Protein AF-A0A3P6SXQ3-F1 (afdb_monomer)

Mean predicted aligned error: 13.74 Å

InterPro domains:
  IPR005635 Inner centromere protein, ARK-binding domain [PF03941] (29-86)

Foldseek 3Di:
DDDDPPPDDDDDPDQQDDEADLPGPPPVSDDPPDDPADPVHGSYDDHPCRPPVNVVVVVVCCVVPVPDDPCVPVPDDDDDDPVVVDVDDDPVSVDDDCVVDDPQDPVGHDDDDDVVVVVVVVVVD

Nearest PDB structures (foldseek):
  6gr8-assembly1_B  TM=7.198E-01  e=1.868E-04  Homo sapiens
  4b8m-assembly2_C  TM=7.533E-01  e=2.189E-02  Xenopus laevis

Structure (mmCIF, N/CA/C/O backbone):
data_AF-A0A3P6SXQ3-F1
#
_entry.id   AF-A0A3P6SXQ3-F1
#
loop_
_atom_site.group_PDB
_atom_site.id
_atom_site.type_symbol
_atom_site.label_atom_id
_atom_site.label_alt_id
_atom_site.label_comp_id
_atom_site.label_asym_id
_atom_site.label_entity_id
_atom_site.label_seq_id
_atom_site.pdbx_PDB_ins_code
_atom_site.Cartn_x
_atom_site.Cartn_y
_atom_site.Cartn_z
_atom_site.occupancy
_atom_site.B_iso_or_equiv
_atom_site.auth_seq_id
_atom_site.auth_comp_id
_atom_site.auth_asym_id
_atom_site.auth_atom_id
_atom_site.pdbx_PDB_model_num
ATOM 1 N N . MET A 1 1 ? -35.799 46.192 -5.525 1.00 35.34 1 MET A N 1
ATOM 2 C CA . MET A 1 1 ? -35.665 45.484 -4.234 1.00 35.34 1 MET A CA 1
ATOM 3 C C . MET A 1 1 ? -35.298 44.047 -4.567 1.00 35.34 1 MET A C 1
ATOM 5 O O . MET A 1 1 ? -36.031 43.412 -5.313 1.00 35.34 1 MET A O 1
ATOM 9 N N . ASN A 1 2 ? -34.103 43.628 -4.157 1.00 43.56 2 ASN A N 1
ATOM 10 C CA . ASN A 1 2 ? -33.369 42.470 -4.675 1.00 43.56 2 ASN A CA 1
ATOM 11 C C . ASN A 1 2 ? -33.931 41.144 -4.142 1.00 43.56 2 ASN A C 1
ATOM 13 O O . ASN A 1 2 ? -34.091 40.998 -2.934 1.00 43.56 2 ASN A O 1
ATOM 17 N N . ALA A 1 3 ? -34.174 40.174 -5.026 1.00 46.31 3 ALA A N 1
ATOM 18 C CA . ALA A 1 3 ? -34.454 38.796 -4.638 1.00 46.31 3 ALA A CA 1
ATOM 19 C C . ALA A 1 3 ? -33.123 38.060 -4.416 1.00 46.31 3 ALA A C 1
ATOM 21 O O . ALA A 1 3 ? -32.437 37.693 -5.367 1.00 46.31 3 ALA A O 1
ATOM 22 N N . THR A 1 4 ? -32.732 37.872 -3.159 1.00 48.91 4 THR A N 1
ATOM 23 C CA . THR A 1 4 ? -31.667 36.943 -2.768 1.00 48.91 4 THR A CA 1
ATOM 24 C C . THR A 1 4 ? -32.208 35.518 -2.858 1.00 48.91 4 THR A C 1
ATOM 26 O O . THR A 1 4 ? -32.843 35.016 -1.936 1.00 48.91 4 THR A O 1
ATOM 29 N N . THR A 1 5 ? -31.981 34.853 -3.989 1.00 51.19 5 THR A N 1
ATOM 30 C CA . THR A 1 5 ? -32.138 33.399 -4.107 1.00 51.19 5 THR A CA 1
ATOM 31 C C . THR A 1 5 ? -31.040 32.719 -3.295 1.00 51.19 5 THR A C 1
ATOM 33 O O . THR A 1 5 ? -29.904 32.587 -3.751 1.00 51.19 5 THR A O 1
ATOM 36 N N . THR A 1 6 ? -31.373 32.319 -2.068 1.00 51.22 6 THR A N 1
ATOM 37 C CA . THR A 1 6 ? -30.552 31.440 -1.231 1.00 51.22 6 THR A CA 1
ATOM 38 C C . THR A 1 6 ? -30.406 30.092 -1.934 1.00 51.22 6 THR A C 1
ATOM 40 O O . THR A 1 6 ? -31.335 29.291 -1.956 1.00 51.22 6 THR A O 1
ATOM 43 N N . SER A 1 7 ? -29.244 29.853 -2.539 1.00 59.00 7 SER A N 1
ATOM 44 C CA . SER A 1 7 ? -28.866 28.548 -3.081 1.00 59.00 7 SER A CA 1
ATOM 45 C C . SER A 1 7 ? -28.482 27.633 -1.919 1.00 59.00 7 SER A C 1
ATOM 47 O O . SER A 1 7 ? -27.323 27.598 -1.508 1.00 59.00 7 SER A O 1
ATOM 49 N N . SER A 1 8 ? -29.454 26.926 -1.346 1.00 60.16 8 SER A N 1
ATOM 50 C CA . SER A 1 8 ? -29.179 25.830 -0.417 1.00 60.16 8 SER A CA 1
ATOM 51 C C . SER A 1 8 ? -28.579 24.669 -1.208 1.00 60.16 8 SER A C 1
ATOM 53 O O . SER A 1 8 ? -29.273 24.057 -2.018 1.00 60.16 8 SER A O 1
ATOM 55 N N . TYR A 1 9 ? -27.291 24.388 -1.010 1.00 63.19 9 TYR A N 1
ATOM 56 C CA . TYR A 1 9 ? -26.688 23.161 -1.523 1.00 63.19 9 TYR A CA 1
ATOM 57 C C . TYR A 1 9 ? -27.394 21.963 -0.880 1.00 63.19 9 TYR A C 1
ATOM 59 O O . TYR A 1 9 ? -27.527 21.908 0.343 1.00 63.19 9 TYR A O 1
ATOM 67 N N . GLU A 1 10 ? -27.847 21.015 -1.697 1.00 65.94 10 GLU A N 1
ATOM 68 C CA . GLU A 1 10 ? -28.241 19.698 -1.207 1.00 65.94 10 GLU A CA 1
ATOM 69 C C . 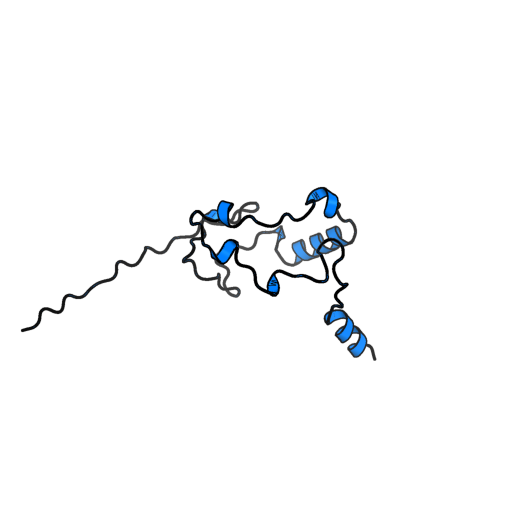GLU A 1 10 ? -26.986 19.016 -0.655 1.00 65.94 10 GLU A C 1
ATOM 71 O O . GLU A 1 10 ? -26.059 18.689 -1.396 1.00 65.94 10 GLU A O 1
ATOM 76 N N . LEU A 1 11 ? -26.925 18.865 0.668 1.00 69.69 11 LEU A N 1
ATOM 77 C CA . LEU A 1 11 ? -25.891 18.069 1.314 1.00 69.69 11 LEU A CA 1
ATOM 78 C C . LEU A 1 11 ? -26.153 16.601 0.977 1.00 69.69 11 LEU A C 1
ATOM 80 O O . LEU A 1 11 ? -27.248 16.090 1.227 1.00 69.69 11 LEU A O 1
ATOM 84 N N . THR A 1 12 ? -25.153 15.921 0.416 1.00 63.59 12 THR A N 1
ATOM 85 C CA . THR A 1 12 ? -25.192 14.466 0.257 1.00 63.59 12 THR A CA 1
ATOM 86 C C . THR A 1 12 ? -25.419 13.850 1.642 1.00 63.59 12 THR A C 1
ATOM 88 O O . THR A 1 12 ? -24.655 14.171 2.555 1.00 63.59 12 THR A O 1
ATOM 91 N N . PRO A 1 13 ? -26.451 13.009 1.843 1.00 69.81 13 PRO A N 1
ATOM 92 C CA . PRO A 1 13 ? -26.719 12.412 3.146 1.00 69.81 13 PRO A CA 1
ATOM 93 C C . PRO A 1 13 ? -25.486 11.683 3.682 1.00 69.81 13 PRO A C 1
ATOM 95 O O . PRO A 1 13 ? -24.833 10.952 2.934 1.00 69.81 13 PRO A O 1
ATOM 98 N N . GLU A 1 14 ? -25.188 11.850 4.972 1.00 65.62 14 GLU A N 1
ATOM 99 C CA . GLU A 1 14 ? -24.094 11.127 5.621 1.00 65.62 14 GLU A CA 1
ATOM 100 C C . GLU A 1 14 ? -24.322 9.617 5.500 1.00 65.62 14 GLU A C 1
ATOM 102 O O . GLU A 1 14 ? -25.325 9.062 5.970 1.00 65.62 14 GLU A O 1
ATOM 107 N N . LYS A 1 15 ? -23.382 8.937 4.843 1.00 69.06 15 LYS A N 1
ATOM 108 C CA . LYS A 1 15 ? -23.427 7.490 4.676 1.00 69.06 15 LYS A CA 1
ATOM 109 C C . LYS A 1 15 ? -23.069 6.834 6.006 1.00 69.06 15 LYS A C 1
ATOM 111 O O . LYS A 1 15 ? -21.975 7.032 6.531 1.00 69.06 15 LYS A O 1
ATOM 116 N N . LYS A 1 16 ? -23.989 6.039 6.556 1.00 72.62 16 LYS A N 1
ATOM 117 C CA . LYS A 1 16 ? -23.740 5.271 7.782 1.00 72.62 16 LYS A CA 1
ATOM 118 C C . LYS A 1 16 ? -22.923 4.028 7.438 1.00 72.62 16 LYS A C 1
ATOM 120 O O . LYS A 1 16 ? -23.459 3.173 6.731 1.00 72.62 16 LYS A O 1
ATOM 125 N N . PRO A 1 17 ? -21.674 3.914 7.923 1.00 71.06 17 PRO A N 1
ATOM 126 C CA . PRO A 1 17 ? -20.854 2.776 7.580 1.00 71.06 17 PRO A CA 1
ATOM 127 C C . PRO A 1 17 ? -21.412 1.489 8.196 1.00 71.06 17 PRO A C 1
ATOM 129 O O . PRO A 1 17 ? -21.873 1.483 9.341 1.00 71.06 17 PRO A O 1
ATOM 132 N N . LEU A 1 18 ? -21.359 0.391 7.446 1.00 77.44 18 LEU A N 1
ATOM 133 C CA . LEU A 1 18 ? -21.738 -0.927 7.949 1.00 77.44 18 LEU A CA 1
ATOM 134 C C . LEU A 1 18 ? -20.714 -1.426 8.985 1.00 77.44 18 LEU A C 1
ATOM 136 O O . LEU A 1 18 ? -19.506 -1.212 8.811 1.00 77.44 18 LEU A O 1
ATOM 140 N N . PRO A 1 19 ? -21.161 -2.127 10.046 1.00 74.50 19 PRO A N 1
ATOM 141 C CA . PRO A 1 19 ? -20.260 -2.658 11.065 1.00 74.50 19 PRO A CA 1
ATOM 142 C C . PRO A 1 19 ? -19.291 -3.674 10.454 1.00 74.50 19 PRO A C 1
ATOM 144 O O . PRO A 1 19 ? -19.689 -4.494 9.627 1.00 74.50 19 PRO A O 1
ATOM 147 N N . SER A 1 20 ? -18.021 -3.633 10.860 1.00 76.62 20 SER A N 1
ATOM 148 C CA . SER A 1 20 ? -17.047 -4.665 10.494 1.00 76.62 20 SER A CA 1
ATOM 149 C C . SER A 1 20 ? -17.413 -6.009 11.132 1.00 76.62 20 SER A C 1
ATOM 151 O O . SER A 1 20 ? -17.936 -6.075 12.244 1.00 76.62 20 SER A O 1
ATOM 153 N N . THR A 1 21 ? -17.114 -7.093 10.421 1.00 79.12 21 THR A N 1
ATOM 154 C CA . THR A 1 21 ? -17.118 -8.464 10.958 1.00 79.12 21 THR A CA 1
ATOM 155 C C . THR A 1 21 ? -15.677 -8.944 11.145 1.00 79.12 21 THR A C 1
ATOM 157 O O . THR A 1 21 ? -14.741 -8.241 10.762 1.00 79.12 21 THR A O 1
ATOM 160 N N . GLU A 1 22 ? -15.474 -10.133 11.722 1.00 74.69 22 GLU A N 1
ATOM 161 C CA . GLU A 1 22 ? -14.126 -10.698 11.917 1.00 74.69 22 GLU A CA 1
ATOM 162 C C . GLU A 1 22 ? -13.353 -10.861 10.598 1.00 74.69 22 GLU A C 1
ATOM 164 O O . GLU A 1 22 ? -12.153 -10.590 10.557 1.00 74.69 22 GLU A O 1
ATOM 169 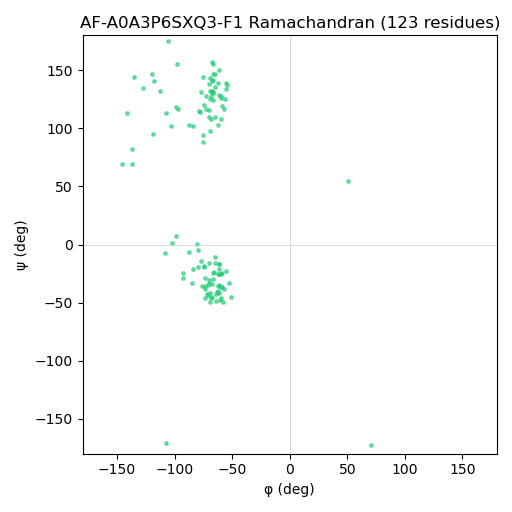N N . GLU A 1 23 ? -14.063 -11.216 9.523 1.00 78.56 23 GLU A N 1
ATOM 170 C CA . GLU A 1 23 ? -13.493 -11.553 8.211 1.00 78.56 23 GLU A CA 1
ATOM 171 C C . GLU A 1 23 ? -13.753 -10.491 7.131 1.00 78.56 23 GLU A C 1
ATOM 173 O O . GLU A 1 23 ? -13.232 -10.583 6.022 1.00 78.56 23 GLU A O 1
ATOM 178 N N . ASN A 1 24 ? -14.569 -9.473 7.414 1.00 78.12 24 ASN A N 1
ATOM 179 C CA . ASN A 1 24 ? -14.927 -8.463 6.423 1.00 78.12 24 ASN A CA 1
ATOM 180 C C . ASN A 1 24 ? -14.993 -7.067 7.046 1.00 78.12 24 ASN A C 1
ATOM 182 O O . ASN A 1 24 ? -15.883 -6.759 7.844 1.00 78.12 24 ASN A O 1
ATOM 186 N N . TYR A 1 25 ? -14.064 -6.206 6.626 1.00 75.69 25 TYR A N 1
ATOM 187 C CA . TYR A 1 25 ? -14.007 -4.800 7.023 1.00 75.69 25 TYR A CA 1
ATOM 188 C C . TYR A 1 25 ? -14.981 -3.911 6.230 1.00 75.69 25 TYR A C 1
ATOM 190 O O . TYR A 1 25 ? -15.030 -2.711 6.475 1.00 75.69 25 TYR A O 1
ATOM 198 N N . ASN A 1 26 ? -15.770 -4.465 5.301 1.00 77.94 26 ASN A N 1
ATOM 199 C CA . ASN A 1 26 ? -16.703 -3.754 4.420 1.00 77.94 26 ASN A CA 1
ATOM 200 C C . ASN A 1 26 ? -16.027 -2.570 3.713 1.00 77.94 26 ASN A C 1
ATOM 202 O O . ASN A 1 26 ? -16.463 -1.427 3.846 1.00 77.94 26 ASN A O 1
ATOM 206 N N . ILE A 1 27 ? -14.914 -2.833 3.018 1.00 76.31 27 ILE A N 1
ATOM 207 C CA . ILE A 1 27 ? -14.182 -1.799 2.264 1.00 76.31 27 ILE A CA 1
ATOM 208 C C . ILE A 1 27 ? -14.990 -1.270 1.075 1.00 76.31 27 ILE A C 1
ATOM 210 O O . ILE A 1 27 ? -14.805 -0.125 0.684 1.00 76.31 27 ILE A O 1
ATOM 214 N N . ASP A 1 28 ? -15.934 -2.062 0.563 1.00 79.75 28 ASP A N 1
ATOM 215 C CA . ASP A 1 28 ? -16.849 -1.670 -0.519 1.00 79.75 28 ASP A CA 1
ATOM 216 C C . ASP A 1 28 ? -17.798 -0.537 -0.108 1.00 79.75 28 ASP A C 1
ATOM 218 O O . ASP A 1 28 ? -18.428 0.117 -0.937 1.00 79.75 28 ASP A O 1
ATOM 222 N N . ASP A 1 29 ? -17.911 -0.300 1.197 1.00 76.19 29 ASP A N 1
ATOM 223 C CA . ASP A 1 29 ? -18.690 0.792 1.746 1.00 76.19 29 ASP A CA 1
ATOM 224 C C . ASP A 1 29 ? -17.973 2.148 1.630 1.00 76.19 29 ASP A C 1
ATOM 226 O O . ASP A 1 29 ? -18.608 3.192 1.775 1.00 76.19 29 ASP A O 1
ATOM 230 N N . LEU A 1 30 ? -16.672 2.155 1.328 1.00 72.81 30 LEU A N 1
ATOM 231 C CA . LEU A 1 30 ? -15.903 3.382 1.162 1.00 72.81 30 LEU A CA 1
ATOM 232 C C . LEU A 1 30 ? -16.282 4.081 -0.147 1.00 72.81 30 LEU A C 1
ATOM 234 O O . LEU A 1 30 ? -16.260 3.494 -1.230 1.00 72.81 30 LEU A O 1
ATOM 238 N N . SER A 1 31 ? -16.613 5.365 -0.052 1.00 71.12 31 SER A N 1
ATOM 239 C CA . SER A 1 31 ? -16.799 6.241 -1.204 1.00 71.12 31 SER A CA 1
ATOM 240 C C . SER A 1 31 ? -15.539 7.069 -1.461 1.00 71.12 31 SER A C 1
ATOM 242 O O . SER A 1 31 ? -14.759 7.346 -0.557 1.00 71.12 31 SER A O 1
ATOM 244 N N . SER A 1 32 ? -15.329 7.524 -2.699 1.00 63.91 32 SER A N 1
ATOM 245 C CA . SER A 1 32 ? -14.178 8.381 -3.034 1.00 63.91 32 SER A CA 1
ATOM 246 C C . SER A 1 32 ? -14.201 9.758 -2.355 1.00 63.91 32 SER A C 1
ATOM 248 O O . SER A 1 32 ? -13.235 10.504 -2.487 1.00 63.91 32 SER A O 1
ATOM 250 N N . GLY A 1 33 ? -15.325 10.124 -1.731 1.00 68.19 33 GLY A N 1
ATOM 251 C CA . GLY A 1 33 ? -15.484 11.345 -0.945 1.00 68.19 33 GLY A CA 1
ATOM 252 C C . GLY A 1 33 ? -15.429 11.111 0.565 1.00 68.19 33 GLY A C 1
ATOM 253 O O . GLY A 1 33 ? -15.592 12.078 1.298 1.00 68.19 33 GLY A O 1
ATOM 254 N N . ASP A 1 34 ? -15.228 9.870 1.029 1.00 68.06 34 ASP A N 1
ATOM 255 C CA . ASP A 1 34 ? -14.988 9.619 2.448 1.00 68.06 34 ASP A CA 1
ATOM 256 C C . ASP A 1 34 ? -13.628 10.201 2.836 1.00 68.06 34 ASP A C 1
ATOM 258 O O . ASP A 1 34 ? -12.597 9.938 2.210 1.00 68.06 34 ASP A O 1
ATOM 262 N N . GLU A 1 35 ? -13.653 11.010 3.885 1.00 65.06 35 GLU A N 1
ATOM 263 C CA . GLU A 1 35 ? -12.469 11.518 4.558 1.00 65.06 35 GLU A CA 1
ATOM 264 C C . GLU A 1 35 ? -11.665 10.334 5.116 1.00 65.06 35 GLU A C 1
ATOM 266 O O . GLU A 1 35 ? -12.223 9.277 5.437 1.00 65.06 35 GLU A O 1
ATOM 271 N N . THR A 1 36 ? -10.342 10.485 5.207 1.00 68.31 36 THR A N 1
ATOM 272 C CA . THR A 1 36 ? -9.500 9.486 5.875 1.00 68.31 36 THR A CA 1
ATOM 273 C C . THR A 1 36 ? -10.012 9.269 7.297 1.00 68.31 36 THR A C 1
ATOM 275 O O . THR A 1 36 ? -10.306 10.245 7.983 1.00 68.31 36 THR A O 1
ATOM 278 N N . ASP A 1 37 ? -10.132 8.005 7.711 1.00 67.06 37 ASP A N 1
ATOM 279 C CA . ASP A 1 37 ? -10.550 7.634 9.067 1.00 67.06 37 ASP A CA 1
ATOM 280 C C . ASP A 1 37 ? -9.634 8.312 10.098 1.00 67.06 37 ASP A C 1
ATOM 282 O O . ASP A 1 37 ? -8.424 8.408 9.879 1.00 67.06 37 ASP A O 1
ATOM 286 N N . ASP A 1 38 ? -10.204 8.812 11.193 1.00 74.00 38 ASP A N 1
ATOM 287 C CA . ASP A 1 38 ? -9.409 9.393 12.271 1.00 74.00 38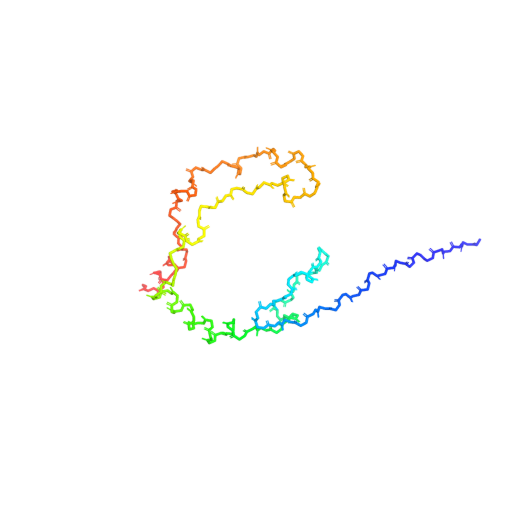 ASP A CA 1
ATOM 288 C C . ASP A 1 38 ? -8.660 8.255 12.977 1.00 74.00 38 ASP A C 1
ATOM 290 O O . ASP A 1 38 ? -9.266 7.363 13.570 1.00 74.00 38 ASP A O 1
ATOM 294 N N . GLU A 1 39 ? -7.329 8.269 12.903 1.00 72.75 39 GLU A N 1
ATOM 295 C CA . GLU A 1 39 ? -6.470 7.237 13.495 1.00 72.75 39 GLU A CA 1
ATOM 296 C C . GLU A 1 39 ? -6.612 7.170 15.028 1.00 72.75 39 GLU A C 1
ATOM 298 O O . GLU A 1 39 ? -6.375 6.121 15.634 1.00 72.75 39 GLU A O 1
ATOM 303 N N . GLU A 1 40 ? -7.010 8.274 15.673 1.00 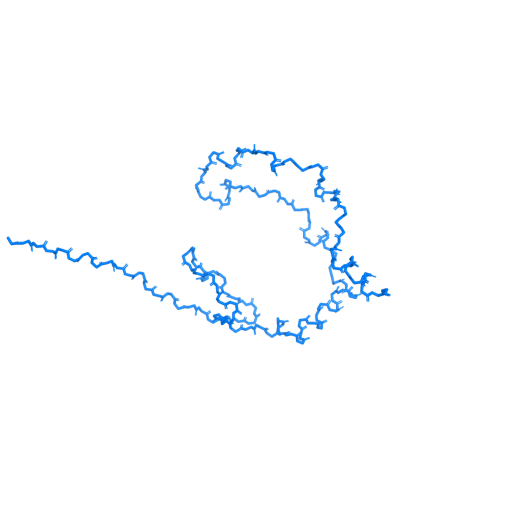77.25 40 GLU A N 1
ATOM 304 C CA . GLU A 1 40 ? -7.276 8.324 17.114 1.00 77.25 40 GLU A CA 1
ATOM 305 C C . GLU A 1 40 ? -8.697 7.846 17.455 1.00 77.25 40 GLU A C 1
ATOM 307 O O . GLU A 1 40 ? -8.957 7.422 18.586 1.00 77.25 40 GLU A O 1
ATOM 312 N N . GLN A 1 41 ? -9.612 7.871 16.482 1.00 74.69 41 GLN A N 1
ATOM 313 C CA . GLN A 1 41 ? -11.021 7.502 16.631 1.00 74.69 41 GLN A CA 1
ATOM 314 C C . GLN A 1 41 ? -11.500 6.641 15.451 1.00 74.69 41 GLN A C 1
ATOM 316 O O . GLN A 1 41 ? -12.340 7.084 14.663 1.00 74.69 41 GLN A O 1
ATOM 321 N N . PRO A 1 42 ? -11.015 5.388 15.338 1.00 74.06 42 PRO A N 1
ATOM 322 C CA . PRO A 1 42 ? -11.348 4.527 14.213 1.00 74.06 42 PRO A CA 1
ATOM 323 C C . PRO A 1 42 ? -12.858 4.300 14.130 1.00 74.06 42 PRO A C 1
ATOM 325 O O . PRO A 1 42 ? -13.494 3.848 15.089 1.00 74.06 42 PRO A O 1
ATOM 328 N N . ARG A 1 43 ? -13.438 4.553 12.952 1.00 75.56 43 ARG A N 1
ATOM 329 C CA . ARG A 1 43 ? -14.881 4.394 12.693 1.00 75.56 43 ARG A CA 1
ATOM 330 C C . ARG A 1 43 ? -15.376 2.963 12.913 1.00 75.56 43 ARG A C 1
ATOM 332 O O . ARG A 1 43 ? -16.566 2.758 13.159 1.00 75.56 43 ARG A O 1
ATOM 339 N N . LYS A 1 44 ? -14.499 1.959 12.791 1.00 77.88 44 LYS A N 1
ATOM 340 C CA . LYS A 1 44 ? -14.834 0.530 12.912 1.00 77.88 44 LYS A CA 1
ATOM 341 C C . LYS A 1 44 ? -14.057 -0.128 14.050 1.00 77.88 44 LYS A C 1
ATOM 343 O O . LYS A 1 44 ? -12.903 0.192 14.321 1.00 77.88 44 LYS A O 1
ATOM 348 N N . ALA A 1 45 ? -14.690 -1.103 14.702 1.00 82.06 45 ALA A N 1
ATOM 349 C CA . ALA A 1 45 ? -14.049 -1.861 15.767 1.00 82.06 45 ALA A CA 1
ATOM 350 C C . ALA A 1 45 ? -12.876 -2.691 15.221 1.00 82.06 45 ALA A C 1
ATOM 352 O O . ALA A 1 45 ? -12.998 -3.371 14.197 1.00 82.06 45 ALA A O 1
ATOM 353 N N . ILE A 1 46 ? -11.754 -2.665 15.944 1.00 80.44 46 ILE A N 1
ATOM 354 C CA . ILE A 1 46 ? -10.548 -3.419 15.592 1.00 80.44 46 ILE A CA 1
ATOM 355 C C . ILE A 1 46 ? -10.833 -4.927 15.725 1.00 80.44 46 ILE A C 1
ATOM 357 O O . ILE A 1 46 ? -11.212 -5.380 16.817 1.00 80.44 46 ILE A O 1
ATOM 361 N N . PRO A 1 47 ? -10.617 -5.729 14.665 1.00 83.44 47 PRO A N 1
ATOM 362 C CA . PRO A 1 47 ? -10.861 -7.165 14.711 1.00 83.44 47 PRO A CA 1
ATOM 363 C C . PRO A 1 47 ? -9.891 -7.867 15.667 1.00 83.44 47 PRO A C 1
ATOM 365 O O . PRO A 1 47 ? -8.779 -7.400 15.928 1.00 83.44 47 PRO A O 1
ATOM 368 N N . ALA A 1 48 ? -10.295 -9.025 16.197 1.00 88.06 48 ALA A N 1
ATOM 369 C CA . ALA A 1 48 ? -9.545 -9.724 17.240 1.00 88.06 48 ALA A CA 1
ATOM 370 C C . ALA A 1 48 ? -8.096 -10.051 16.838 1.00 88.06 48 ALA A C 1
ATOM 372 O O . ALA A 1 48 ? -7.199 -9.921 17.674 1.00 88.06 48 ALA A O 1
ATOM 373 N N . TRP A 1 49 ? -7.847 -10.427 15.580 1.00 88.62 49 TRP A N 1
ATOM 374 C CA . TRP A 1 49 ? -6.507 -10.755 15.077 1.00 88.62 49 TRP A CA 1
ATOM 375 C C . TRP A 1 49 ? -5.567 -9.539 15.031 1.00 88.62 49 TRP A C 1
ATOM 377 O O . TRP A 1 49 ? -4.362 -9.695 15.229 1.00 88.62 49 TRP A O 1
ATOM 387 N N . ALA A 1 50 ? -6.114 -8.335 14.837 1.00 88.50 50 ALA A N 1
ATOM 388 C CA . ALA A 1 50 ? -5.362 -7.084 14.756 1.00 88.50 50 ALA A CA 1
ATOM 389 C C . ALA A 1 50 ? -5.128 -6.429 16.130 1.00 88.50 50 ALA A C 1
ATOM 391 O O . ALA A 1 50 ? -4.388 -5.451 16.235 1.00 88.50 50 ALA A O 1
ATOM 392 N N . LYS A 1 51 ? -5.714 -6.968 17.211 1.00 90.44 51 LYS A N 1
ATOM 393 C CA . LYS A 1 51 ? -5.457 -6.486 18.577 1.00 90.44 51 LYS A CA 1
ATOM 394 C C . LYS A 1 51 ? -3.991 -6.723 18.974 1.00 90.44 51 LYS A C 1
ATOM 396 O O . LYS A 1 51 ? -3.433 -7.761 18.609 1.00 90.44 51 LYS A O 1
ATOM 401 N N . PRO A 1 52 ? -3.372 -5.840 19.786 1.00 91.88 52 PRO A N 1
ATOM 402 C CA . PRO A 1 52 ? -1.928 -5.854 20.037 1.00 91.88 52 PRO A CA 1
ATOM 403 C C . PRO A 1 52 ? -1.344 -7.211 20.455 1.00 91.88 52 PRO A C 1
ATOM 405 O O . PRO A 1 52 ? -0.304 -7.619 19.940 1.00 91.88 52 PRO A O 1
ATOM 408 N N . GLU A 1 53 ? -1.993 -7.932 21.370 1.00 95.25 53 GLU A N 1
ATOM 409 C CA . GLU A 1 53 ? -1.499 -9.224 21.867 1.00 95.25 53 GLU A CA 1
ATOM 410 C C . GLU A 1 53 ? -1.544 -10.322 20.797 1.00 95.25 53 GLU A C 1
ATOM 412 O O . GLU A 1 53 ? -0.555 -11.034 20.584 1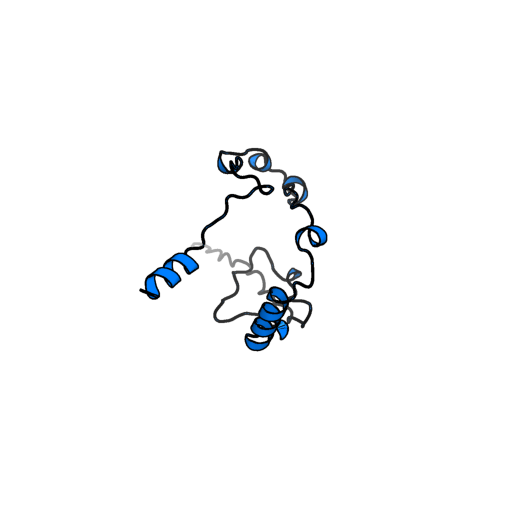.00 95.25 53 GLU A O 1
ATOM 417 N N . ASN A 1 54 ? -2.672 -10.422 20.088 1.00 94.81 54 ASN A N 1
ATOM 418 C CA . ASN A 1 54 ? -2.887 -11.410 19.035 1.00 94.81 54 ASN A CA 1
ATOM 419 C C . ASN A 1 54 ? -1.984 -11.133 17.831 1.00 94.81 54 ASN A C 1
ATOM 421 O O . ASN A 1 54 ? -1.298 -12.046 17.371 1.00 94.81 54 ASN A O 1
ATOM 425 N N . LEU A 1 55 ? -1.894 -9.872 17.401 1.00 94.88 55 LEU A N 1
ATOM 426 C CA . LEU A 1 55 ? -1.033 -9.442 16.305 1.00 94.88 55 LEU A CA 1
ATOM 427 C C . LEU A 1 55 ? 0.442 -9.729 16.611 1.00 94.88 55 LEU A C 1
ATOM 429 O O . LEU A 1 55 ? 1.139 -10.349 15.810 1.00 94.88 55 LEU A O 1
ATOM 433 N N . ARG A 1 56 ? 0.931 -9.363 17.806 1.00 96.56 56 ARG A N 1
ATOM 434 C CA . ARG A 1 56 ? 2.319 -9.650 18.221 1.00 96.56 56 ARG A CA 1
ATOM 435 C C . ARG A 1 56 ? 2.617 -11.146 18.273 1.00 96.56 56 ARG A C 1
ATOM 437 O O . ARG A 1 56 ? 3.757 -11.549 18.041 1.00 96.56 56 ARG A O 1
ATOM 444 N N . ARG A 1 57 ? 1.643 -11.979 18.649 1.00 95.56 57 ARG A N 1
ATOM 445 C CA . ARG A 1 57 ? 1.789 -13.442 18.626 1.00 95.56 57 ARG A CA 1
ATOM 446 C C . ARG A 1 57 ? 1.862 -13.957 17.187 1.00 95.56 57 ARG A C 1
ATOM 448 O O . ARG A 1 57 ? 2.809 -14.675 16.876 1.00 95.56 57 ARG A O 1
ATOM 455 N N . ALA A 1 58 ? 0.936 -13.538 16.326 1.00 93.75 58 ALA A N 1
ATOM 456 C CA . ALA A 1 58 ? 0.883 -13.934 14.920 1.00 93.75 58 ALA A CA 1
ATOM 457 C C . ALA A 1 58 ? 2.160 -13.536 14.160 1.00 93.75 58 ALA A C 1
ATOM 459 O O . ALA A 1 58 ? 2.772 -14.373 13.504 1.00 93.75 58 ALA A O 1
ATOM 460 N N . LEU A 1 59 ? 2.648 -12.303 14.339 1.00 94.62 59 LEU A N 1
ATOM 461 C CA . LEU A 1 59 ? 3.880 -11.824 13.698 1.00 94.62 59 LEU A CA 1
ATOM 462 C C . LEU A 1 59 ? 5.121 -12.617 14.127 1.00 94.62 59 LEU A C 1
ATOM 464 O O . LEU A 1 59 ? 5.983 -12.924 13.304 1.00 94.62 59 LEU A O 1
ATOM 468 N N . ARG A 1 60 ? 5.223 -12.981 15.414 1.00 95.50 60 ARG A N 1
ATOM 469 C CA . ARG A 1 60 ? 6.317 -13.839 15.902 1.00 95.50 60 ARG A CA 1
ATOM 470 C C . ARG A 1 60 ? 6.263 -15.227 15.271 1.00 95.50 60 ARG A C 1
ATOM 472 O O . ARG A 1 60 ? 7.306 -15.742 14.878 1.00 95.50 60 ARG A O 1
ATOM 479 N N . GLN A 1 61 ? 5.069 -15.806 15.162 1.00 94.44 61 GLN A N 1
ATOM 480 C CA . GLN A 1 61 ? 4.864 -17.103 14.520 1.00 94.44 61 GLN A CA 1
ATOM 481 C C . GLN A 1 61 ? 5.217 -17.047 13.033 1.00 94.44 61 GLN A C 1
ATOM 483 O O . GLN A 1 61 ? 6.032 -17.851 12.602 1.00 94.44 61 GLN A O 1
ATOM 488 N N . GLN A 1 62 ? 4.716 -16.056 12.292 1.00 93.62 62 GLN A N 1
ATOM 489 C CA . GLN A 1 62 ? 5.008 -15.869 10.867 1.00 93.62 62 GLN A CA 1
ATOM 490 C C . GLN A 1 62 ? 6.505 -15.671 10.599 1.00 93.62 62 GLN A C 1
ATOM 492 O O . GLN A 1 62 ? 7.026 -16.167 9.606 1.00 93.62 62 GLN A O 1
ATOM 497 N N . ARG A 1 63 ? 7.221 -14.971 11.488 1.00 91.75 63 ARG A N 1
ATOM 498 C CA . ARG A 1 63 ? 8.675 -14.799 11.367 1.00 91.75 63 ARG A CA 1
ATOM 499 C C . ARG A 1 63 ? 9.444 -16.091 11.646 1.00 91.75 63 ARG A C 1
ATOM 501 O O . ARG A 1 63 ? 10.424 -16.362 10.963 1.00 91.75 63 ARG A O 1
ATOM 508 N N . ALA A 1 64 ? 9.060 -16.830 12.686 1.00 94.56 64 ALA A N 1
ATOM 509 C CA . ALA A 1 64 ? 9.760 -18.047 13.095 1.00 94.56 64 ALA A CA 1
ATOM 510 C C . ALA A 1 64 ? 9.450 -19.237 12.174 1.00 94.56 64 ALA A C 1
ATOM 512 O O . ALA A 1 64 ? 10.327 -20.050 11.904 1.00 94.56 64 ALA A O 1
ATOM 513 N N . HIS A 1 65 ? 8.213 -19.314 11.688 1.00 92.50 65 HIS A N 1
ATOM 514 C CA . HIS A 1 65 ? 7.698 -20.366 10.824 1.00 92.50 65 HIS A CA 1
ATOM 515 C C . HIS A 1 65 ? 6.868 -19.707 9.717 1.00 92.50 65 HIS A C 1
ATOM 517 O O . HIS A 1 65 ? 5.645 -19.601 9.853 1.00 92.50 65 HIS A O 1
ATOM 523 N N . PRO A 1 66 ? 7.517 -19.211 8.647 1.00 90.06 66 PRO A N 1
ATOM 524 C CA . PRO A 1 66 ? 6.811 -18.639 7.510 1.00 90.06 66 PRO A CA 1
ATOM 525 C C . PRO A 1 66 ? 5.839 -19.685 6.950 1.00 90.06 66 PRO A C 1
ATOM 527 O O . PRO A 1 66 ? 6.286 -20.748 6.518 1.00 90.06 66 PRO A O 1
ATOM 530 N N . PRO A 1 67 ? 4.518 -19.436 6.989 1.00 87.19 67 PRO A N 1
ATOM 531 C CA . PRO A 1 67 ? 3.533 -20.439 6.591 1.00 87.19 67 PRO A CA 1
ATOM 532 C C . PRO A 1 67 ? 3.465 -20.611 5.070 1.00 87.19 67 PRO A C 1
ATOM 534 O O . PRO A 1 67 ? 2.934 -21.607 4.588 1.00 87.19 67 PRO A O 1
ATOM 537 N N . ILE A 1 68 ? 3.977 -19.629 4.323 1.00 91.88 68 ILE A N 1
ATOM 538 C CA . ILE A 1 68 ? 3.946 -19.572 2.867 1.00 91.88 68 ILE A CA 1
ATOM 539 C C . ILE A 1 68 ? 5.314 -19.156 2.332 1.00 91.88 68 ILE A C 1
ATOM 541 O O . ILE A 1 68 ? 5.998 -18.315 2.923 1.00 91.88 68 ILE A O 1
ATOM 545 N N . ASP A 1 69 ? 5.683 -19.721 1.188 1.00 89.62 69 ASP A N 1
ATOM 546 C CA . ASP A 1 69 ? 6.732 -19.161 0.347 1.00 89.62 69 ASP A CA 1
ATOM 547 C C . ASP A 1 69 ? 6.152 -17.974 -0.430 1.00 89.62 69 ASP A C 1
ATOM 549 O O . ASP A 1 69 ? 5.247 -18.142 -1.246 1.00 89.62 69 ASP A O 1
AT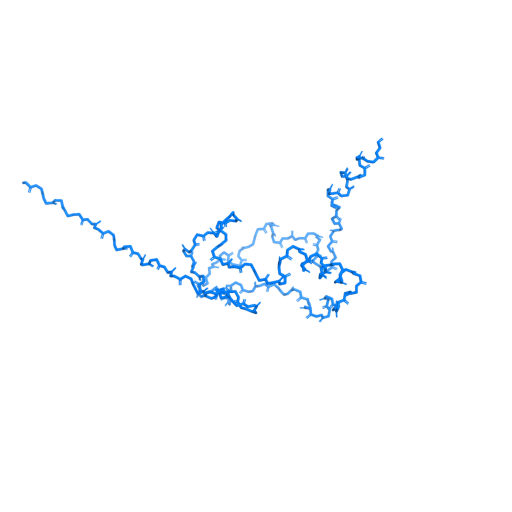OM 553 N N . VAL A 1 70 ? 6.643 -16.769 -0.137 1.00 88.50 70 VAL A N 1
ATOM 554 C CA . VAL A 1 70 ? 6.091 -15.502 -0.641 1.00 88.50 70 VAL A CA 1
ATOM 555 C C . VAL A 1 70 ? 6.164 -15.430 -2.167 1.00 88.50 70 VAL A C 1
ATOM 557 O O . VAL A 1 70 ? 5.192 -15.013 -2.796 1.00 88.50 70 VAL A O 1
ATOM 560 N N . GLU A 1 71 ? 7.274 -15.878 -2.759 1.00 86.44 71 GLU A N 1
ATOM 561 C CA . GLU A 1 71 ? 7.488 -15.809 -4.209 1.00 86.44 71 GLU A CA 1
ATOM 562 C C . GLU A 1 71 ? 6.551 -16.760 -4.954 1.00 86.44 71 GLU A C 1
ATOM 564 O O . GLU A 1 71 ? 5.954 -16.392 -5.963 1.00 86.44 71 GLU A O 1
ATOM 569 N N . THR A 1 72 ? 6.358 -17.971 -4.427 1.00 90.12 72 THR A N 1
ATOM 570 C CA . THR A 1 72 ? 5.443 -18.954 -5.021 1.00 90.12 72 THR A CA 1
ATOM 571 C C . THR A 1 72 ? 3.977 -18.584 -4.787 1.00 90.12 72 THR A C 1
ATOM 573 O O . THR A 1 72 ? 3.146 -18.771 -5.673 1.00 90.12 72 THR A O 1
ATOM 576 N N . PHE A 1 73 ? 3.642 -18.060 -3.605 1.00 93.06 73 PHE A N 1
ATOM 577 C CA . PHE A 1 73 ? 2.259 -17.766 -3.228 1.00 93.06 73 PHE A CA 1
ATOM 578 C C . PHE A 1 73 ? 1.697 -16.533 -3.945 1.00 93.06 73 PHE A C 1
ATOM 580 O O . PHE A 1 73 ? 0.578 -16.583 -4.449 1.00 93.06 73 PHE A O 1
ATOM 587 N N . PHE A 1 74 ? 2.453 -15.430 -4.000 1.00 90.38 74 PHE A N 1
ATOM 588 C CA . PHE A 1 74 ? 2.008 -14.195 -4.661 1.00 90.38 74 PHE A CA 1
ATOM 589 C C . PHE A 1 74 ? 2.436 -14.108 -6.128 1.00 90.38 74 PHE A C 1
ATOM 591 O O . PHE A 1 74 ? 1.779 -13.428 -6.917 1.00 90.38 74 PHE A O 1
ATOM 598 N N . GLY A 1 75 ? 3.509 -14.806 -6.507 1.00 89.12 75 GLY A N 1
ATOM 599 C CA . GLY A 1 75 ? 4.061 -14.754 -7.852 1.00 89.12 75 GLY A CA 1
ATOM 600 C C . GLY A 1 75 ? 4.732 -13.419 -8.181 1.00 89.12 75 GLY A C 1
ATOM 601 O O . GLY A 1 75 ? 4.907 -12.530 -7.347 1.00 89.12 75 GLY A O 1
ATOM 602 N N . ALA A 1 76 ? 5.108 -13.273 -9.451 1.00 86.50 76 ALA A N 1
ATOM 603 C CA . ALA A 1 76 ? 5.723 -12.051 -9.946 1.00 86.50 76 ALA A CA 1
ATOM 604 C C . ALA A 1 76 ? 4.729 -10.877 -9.931 1.00 86.50 76 ALA A C 1
ATOM 606 O O . ALA A 1 76 ? 3.621 -10.970 -10.463 1.00 86.50 76 ALA A O 1
ATOM 607 N N . VAL A 1 77 ? 5.162 -9.733 -9.395 1.00 85.00 77 VAL A N 1
ATOM 608 C CA . VAL A 1 77 ? 4.365 -8.500 -9.401 1.00 85.0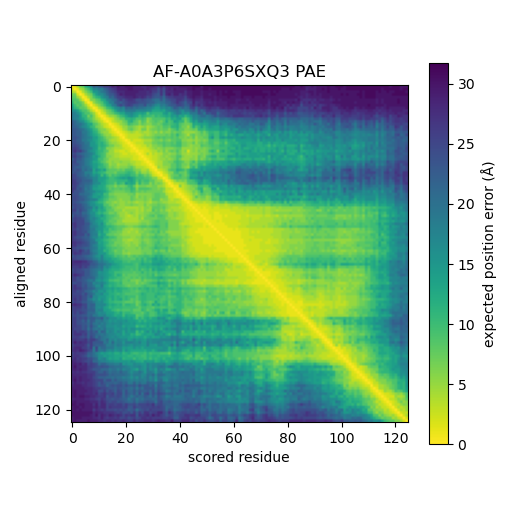0 77 VAL A CA 1
ATOM 609 C C . VAL A 1 77 ? 4.241 -7.971 -10.832 1.00 85.00 77 VAL A C 1
ATOM 611 O O . VAL A 1 77 ? 5.196 -7.442 -11.405 1.00 85.00 77 VAL A O 1
ATOM 614 N N . ALA A 1 78 ? 3.050 -8.101 -11.413 1.00 86.81 78 ALA A N 1
ATOM 615 C CA . ALA A 1 78 ? 2.748 -7.566 -12.734 1.00 86.81 78 ALA A CA 1
ATOM 616 C C . ALA A 1 78 ? 2.568 -6.040 -12.693 1.00 86.81 78 ALA A C 1
ATOM 618 O O . ALA A 1 78 ? 2.004 -5.481 -11.750 1.00 86.81 78 ALA A O 1
ATOM 619 N N . ALA A 1 79 ? 3.013 -5.354 -13.749 1.00 85.62 79 ALA A N 1
ATOM 620 C CA . ALA A 1 79 ? 2.767 -3.924 -13.888 1.00 85.62 79 ALA A CA 1
ATOM 621 C C . ALA A 1 79 ? 1.260 -3.662 -14.094 1.00 85.62 79 ALA A C 1
ATOM 623 O O . ALA A 1 79 ? 0.651 -4.299 -14.959 1.00 85.62 79 ALA A O 1
ATOM 624 N N . PRO A 1 80 ? 0.649 -2.728 -13.342 1.00 89.12 80 PRO A N 1
ATOM 625 C CA . PRO A 1 80 ? -0.769 -2.432 -13.480 1.00 89.12 80 PRO A CA 1
ATOM 626 C C . PRO A 1 80 ? -1.055 -1.735 -14.814 1.00 89.12 80 PRO A C 1
ATOM 628 O O . PRO A 1 80 ? -0.407 -0.750 -15.172 1.00 89.12 80 PRO A O 1
ATOM 631 N N . ASP A 1 81 ? -2.069 -2.218 -15.528 1.00 89.69 81 ASP A N 1
ATOM 632 C CA . ASP A 1 81 ? -2.574 -1.574 -16.738 1.00 89.69 81 ASP A CA 1
ATOM 633 C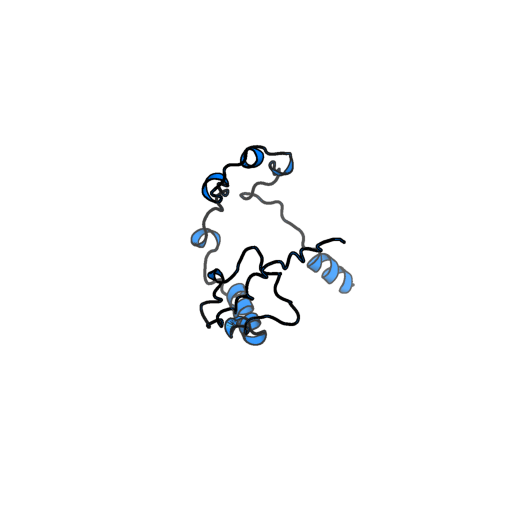 C . ASP A 1 81 ? -3.637 -0.533 -16.367 1.00 89.69 81 ASP A C 1
ATOM 635 O O . ASP A 1 81 ? -4.785 -0.858 -16.050 1.00 89.69 81 ASP A O 1
ATOM 639 N N . LEU A 1 82 ? -3.240 0.739 -16.396 1.00 89.50 82 LEU A N 1
ATOM 640 C CA . LEU A 1 82 ? -4.108 1.851 -16.010 1.00 89.50 82 LEU A CA 1
ATOM 641 C C . LEU A 1 82 ? -5.304 2.030 -16.959 1.00 89.50 82 LEU A C 1
ATOM 643 O O . LEU A 1 82 ? -6.315 2.583 -16.535 1.00 89.50 82 LEU A O 1
ATOM 647 N N . GLU A 1 83 ? -5.224 1.561 -18.210 1.00 89.44 83 GLU A N 1
ATOM 648 C CA . GLU A 1 83 ? -6.356 1.623 -19.148 1.00 89.44 83 GLU A CA 1
ATOM 649 C C . GLU A 1 83 ? -7.446 0.610 -18.796 1.00 89.44 83 GLU A C 1
ATOM 651 O O . GLU A 1 83 ? -8.619 0.863 -19.055 1.00 89.44 83 GLU A O 1
ATOM 656 N N . LYS A 1 84 ? -7.070 -0.514 -18.176 1.00 88.94 84 LYS A N 1
ATOM 657 C CA . LYS A 1 84 ? -8.018 -1.527 -17.688 1.00 88.94 84 LYS A CA 1
ATOM 658 C C . LYS A 1 84 ? -8.553 -1.204 -16.298 1.00 88.94 84 LYS A C 1
ATOM 660 O O . LYS A 1 84 ? -9.694 -1.534 -15.999 1.00 88.94 84 LYS A O 1
ATOM 665 N N . LEU A 1 85 ? -7.733 -0.581 -15.451 1.00 89.81 85 LEU A N 1
ATOM 666 C CA . LEU A 1 85 ? -8.119 -0.232 -14.082 1.00 89.81 85 LEU A CA 1
ATOM 667 C C . LEU A 1 85 ? -9.093 0.947 -14.025 1.00 89.81 85 LEU A C 1
ATOM 669 O O . LEU A 1 85 ? -9.969 0.977 -13.165 1.00 89.81 85 LEU A O 1
ATOM 673 N N . PHE A 1 86 ? -8.946 1.925 -14.921 1.00 87.81 86 PHE A N 1
ATOM 674 C CA . PHE A 1 86 ? -9.781 3.122 -14.927 1.00 87.81 86 PHE A CA 1
ATOM 675 C C . PHE A 1 86 ? -10.673 3.170 -16.162 1.00 87.81 86 PHE A C 1
ATOM 677 O O . PHE A 1 86 ? -10.197 3.086 -17.288 1.00 87.81 86 PHE A O 1
ATOM 684 N N . SER A 1 87 ? -11.965 3.449 -15.967 1.00 83.81 87 SER A N 1
ATOM 685 C CA . SER A 1 87 ? -12.943 3.540 -17.063 1.00 83.81 87 SER A CA 1
ATOM 686 C C . SER A 1 87 ? -12.628 4.640 -18.088 1.00 83.81 87 SER A C 1
ATOM 688 O O . SER A 1 87 ? -13.138 4.614 -19.204 1.00 83.81 87 SER A O 1
ATOM 690 N N . LYS A 1 88 ? -11.822 5.645 -17.715 1.00 87.38 88 LYS A N 1
ATOM 691 C CA . LYS A 1 88 ? -11.425 6.754 -18.593 1.00 87.38 88 LYS A CA 1
ATOM 692 C C . LYS A 1 88 ? -9.966 6.602 -18.990 1.00 87.38 88 LYS A C 1
ATOM 694 O O . LYS A 1 88 ? -9.090 6.815 -18.156 1.00 87.38 88 LYS A O 1
ATOM 699 N N . SER A 1 89 ? -9.708 6.355 -20.271 1.00 82.56 89 SER A N 1
ATOM 700 C CA . SER A 1 89 ? -8.346 6.406 -20.802 1.00 82.56 89 SER A CA 1
ATOM 701 C C . SER A 1 89 ? -7.816 7.844 -20.790 1.00 82.56 89 SER A C 1
ATOM 703 O O . SER A 1 89 ? -8.497 8.782 -21.210 1.00 82.56 89 SER A O 1
ATOM 705 N N . ARG A 1 90 ? -6.598 8.033 -20.272 1.00 86.38 90 ARG A N 1
ATOM 706 C CA . ARG A 1 90 ? -5.900 9.324 -20.241 1.00 86.38 90 ARG A CA 1
ATOM 707 C C . ARG A 1 90 ? -4.515 9.162 -20.855 1.00 86.38 90 ARG A C 1
ATOM 709 O O . ARG A 1 90 ? -3.768 8.278 -20.452 1.00 86.38 90 ARG A O 1
ATOM 716 N N . THR A 1 91 ? -4.107 10.087 -21.725 1.00 82.56 91 THR A N 1
ATOM 717 C CA . THR A 1 91 ? -2.785 10.072 -22.391 1.00 82.56 91 THR A CA 1
ATOM 718 C C . THR A 1 91 ? -1.616 9.952 -21.405 1.00 82.56 91 THR A C 1
ATOM 720 O O . THR A 1 91 ? -0.622 9.280 -21.679 1.00 82.56 91 THR A O 1
ATOM 723 N N . ARG A 1 92 ? -1.765 10.536 -20.208 1.00 83.44 92 ARG A N 1
ATOM 724 C CA . ARG A 1 92 ? -0.779 10.465 -19.117 1.00 83.44 92 ARG A CA 1
ATOM 725 C C . ARG A 1 92 ? -0.491 9.050 -18.600 1.00 83.44 92 ARG A C 1
ATOM 727 O O . ARG A 1 92 ? 0.495 8.875 -17.904 1.00 83.44 92 ARG A O 1
ATOM 734 N N . TYR A 1 93 ? -1.334 8.059 -18.892 1.00 85.56 93 TYR A N 1
ATOM 735 C CA . TYR A 1 93 ? -1.080 6.668 -18.506 1.00 85.56 93 TYR A CA 1
ATOM 736 C C . TYR A 1 93 ? 0.069 6.044 -19.305 1.00 85.56 93 TYR A C 1
ATOM 738 O O . TYR A 1 93 ? 0.805 5.220 -18.771 1.00 85.56 93 TYR A O 1
ATOM 746 N N . ARG A 1 94 ? 0.262 6.478 -20.559 1.00 79.25 94 ARG A N 1
ATOM 747 C CA . ARG A 1 94 ? 1.368 6.031 -21.423 1.00 79.25 94 ARG A CA 1
ATOM 748 C C . ARG A 1 94 ? 2.590 6.941 -21.337 1.00 79.25 94 ARG A C 1
ATOM 750 O O . ARG A 1 94 ? 3.710 6.485 -21.543 1.00 79.25 94 ARG A O 1
ATOM 757 N N . GLN A 1 95 ? 2.386 8.227 -21.046 1.00 81.44 95 GLN A N 1
ATOM 758 C CA . GLN A 1 95 ? 3.487 9.176 -20.893 1.00 81.44 95 GLN A CA 1
ATOM 759 C C . GLN A 1 95 ? 4.237 8.916 -19.587 1.00 81.44 95 GLN A C 1
ATOM 761 O O . GLN A 1 95 ? 3.692 9.054 -18.494 1.00 81.44 95 GLN A O 1
ATOM 766 N N . ARG A 1 96 ? 5.511 8.553 -19.713 1.00 81.75 96 ARG A N 1
ATOM 767 C CA . ARG A 1 96 ? 6.400 8.255 -18.593 1.00 81.75 96 ARG A CA 1
ATOM 768 C C . ARG A 1 96 ? 7.566 9.243 -18.582 1.00 81.75 96 ARG A C 1
ATOM 770 O O . ARG A 1 96 ? 8.081 9.602 -19.636 1.00 81.75 96 ARG A O 1
ATOM 777 N N . THR A 1 97 ? 7.969 9.682 -17.394 1.00 85.00 97 THR A N 1
ATOM 778 C CA . THR A 1 97 ? 9.171 10.504 -17.168 1.00 85.00 97 THR A CA 1
ATOM 779 C C . THR A 1 97 ? 10.255 9.655 -16.498 1.00 85.00 97 THR A C 1
ATOM 781 O O . THR A 1 97 ? 10.106 8.440 -16.396 1.00 85.00 97 THR A O 1
ATOM 784 N N . SER A 1 98 ? 11.355 10.245 -16.028 1.00 87.25 98 SER A N 1
ATOM 785 C CA . SER A 1 98 ? 12.471 9.508 -15.409 1.00 87.25 98 SER A CA 1
ATOM 786 C C . SER A 1 98 ? 12.076 8.609 -14.227 1.00 87.25 98 SER A C 1
ATOM 788 O O . SER A 1 98 ? 12.751 7.614 -13.987 1.00 87.25 98 SER A O 1
ATOM 790 N N . SER A 1 99 ? 10.954 8.873 -13.546 1.00 84.00 99 SER A N 1
ATOM 791 C CA . SER A 1 99 ? 10.405 8.016 -12.475 1.00 84.00 99 SER A CA 1
ATOM 792 C C . SER A 1 99 ? 10.037 6.599 -12.931 1.00 84.00 99 SER A C 1
ATOM 794 O O . SER A 1 99 ? 9.844 5.693 -12.124 1.00 84.00 99 SER A O 1
ATOM 796 N N . ALA A 1 100 ? 9.917 6.400 -14.239 1.00 83.56 100 ALA A N 1
ATOM 797 C CA . ALA A 1 100 ? 9.645 5.118 -14.853 1.00 83.56 100 ALA A CA 1
ATOM 798 C C . ALA A 1 100 ? 10.860 4.202 -14.993 1.00 83.56 100 ALA A C 1
ATOM 800 O O . ALA A 1 100 ? 10.688 3.000 -15.226 1.00 83.56 100 ALA A O 1
ATOM 801 N N . VAL A 1 101 ? 12.054 4.785 -14.924 1.00 84.31 101 VAL A N 1
ATOM 802 C CA . VAL A 1 101 ? 13.322 4.136 -15.229 1.00 84.31 101 VAL A CA 1
ATOM 803 C C . VAL A 1 101 ? 14.009 3.803 -13.912 1.00 84.31 101 VAL A C 1
ATOM 805 O O . VAL A 1 101 ? 14.586 4.668 -13.260 1.00 84.31 101 VAL A O 1
ATOM 808 N N . TRP A 1 102 ? 13.933 2.534 -13.519 1.00 82.81 102 TRP A N 1
ATOM 809 C CA . TRP A 1 102 ? 14.578 2.023 -12.314 1.00 82.81 102 TRP A CA 1
ATOM 810 C C . TRP A 1 102 ? 15.890 1.341 -12.701 1.00 82.81 102 TRP A C 1
ATOM 812 O O . TRP A 1 102 ? 15.880 0.361 -13.441 1.00 82.81 102 TRP A O 1
ATOM 822 N N . SER A 1 103 ? 17.020 1.848 -12.201 1.00 83.31 103 SER A N 1
ATOM 823 C CA . SER A 1 103 ? 18.342 1.220 -12.378 1.00 83.31 103 SER A CA 1
ATOM 824 C C . SER A 1 103 ? 18.497 -0.080 -11.582 1.00 83.31 103 SER A C 1
ATOM 826 O O . SER A 1 103 ? 19.385 -0.879 -11.871 1.00 83.31 103 SER A O 1
ATOM 828 N N . SER A 1 104 ? 17.606 -0.299 -10.615 1.00 81.06 104 SER A N 1
ATOM 829 C CA . SER A 1 104 ? 17.525 -1.499 -9.789 1.00 81.06 104 SER A CA 1
ATOM 830 C C . SER A 1 104 ? 16.166 -2.157 -10.025 1.00 81.06 104 SER A C 1
ATOM 832 O O . SER A 1 104 ? 15.172 -1.713 -9.445 1.00 81.06 104 SER A O 1
ATOM 834 N N . PRO A 1 105 ? 16.076 -3.148 -10.928 1.00 71.62 105 PRO A N 1
ATOM 835 C CA . PRO A 1 105 ? 14.807 -3.783 -11.263 1.00 71.62 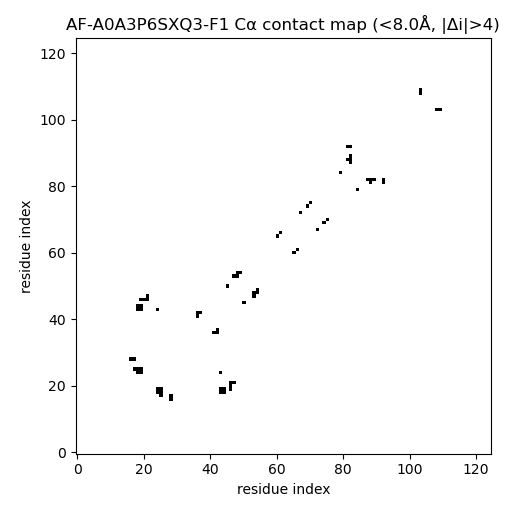105 PRO A CA 1
ATOM 836 C C . PRO A 1 105 ? 14.262 -4.580 -10.072 1.00 71.62 105 PRO A C 1
ATOM 838 O O . PRO A 1 105 ? 15.021 -5.027 -9.217 1.00 71.62 105 PRO A O 1
ATOM 841 N N . LEU A 1 106 ? 12.947 -4.817 -10.039 1.00 72.25 106 LEU A N 1
ATOM 842 C CA . LEU A 1 106 ? 12.293 -5.590 -8.969 1.00 72.25 106 LEU A CA 1
ATOM 843 C C . LEU A 1 106 ? 12.840 -7.022 -8.829 1.00 72.25 106 LEU A C 1
ATOM 845 O O . LEU A 1 106 ? 12.776 -7.587 -7.746 1.00 72.25 106 LEU A O 1
ATOM 849 N N . SER A 1 107 ? 13.415 -7.584 -9.897 1.00 69.69 107 SER A N 1
ATOM 850 C CA . SER A 1 107 ? 14.090 -8.888 -9.882 1.00 69.69 107 SER A CA 1
ATOM 851 C C . SER A 1 107 ? 15.465 -8.873 -9.204 1.00 69.69 107 SER A C 1
ATOM 853 O O . SER A 1 107 ? 15.968 -9.925 -8.824 1.00 69.69 107 SER A O 1
ATOM 855 N N . ASN A 1 108 ? 16.092 -7.702 -9.062 1.00 69.69 108 ASN A N 1
ATOM 856 C CA . ASN A 1 108 ? 17.355 -7.526 -8.349 1.00 69.69 108 ASN A CA 1
ATOM 857 C C . ASN A 1 108 ? 17.376 -6.157 -7.644 1.00 69.69 108 ASN A C 1
ATOM 859 O O . ASN A 1 108 ? 18.093 -5.239 -8.065 1.00 69.69 108 ASN A O 1
ATOM 863 N N . PRO A 1 109 ? 16.548 -5.987 -6.599 1.00 75.56 109 PRO A N 1
ATOM 864 C CA . PRO A 1 109 ? 16.423 -4.714 -5.918 1.00 75.56 109 PRO A CA 1
ATOM 865 C C . PRO A 1 109 ? 17.731 -4.382 -5.196 1.00 75.56 109 PRO A C 1
ATOM 867 O O . PRO A 1 109 ? 18.378 -5.244 -4.595 1.00 75.56 109 PRO A O 1
ATOM 870 N N . THR A 1 110 ? 18.124 -3.107 -5.207 1.00 77.94 110 THR A N 1
ATOM 871 C CA . THR A 1 110 ? 19.243 -2.655 -4.375 1.00 77.94 110 THR A CA 1
ATOM 872 C C . THR A 1 110 ? 18.911 -2.931 -2.917 1.00 77.94 110 THR A C 1
ATOM 874 O O . THR A 1 110 ? 17.873 -2.495 -2.420 1.00 77.94 110 THR A O 1
ATOM 877 N N . LYS A 1 111 ? 19.802 -3.641 -2.218 1.00 77.81 111 LYS A N 1
ATOM 878 C CA . LYS A 1 111 ? 19.639 -3.930 -0.792 1.00 77.81 111 LYS A CA 1
ATOM 879 C C . LYS A 1 111 ? 19.574 -2.616 -0.013 1.00 77.81 111 LYS A C 1
ATOM 881 O O . LYS A 1 111 ? 20.579 -1.922 0.127 1.00 77.81 111 LYS A O 1
ATOM 886 N N . GLY A 1 112 ? 18.387 -2.279 0.481 1.00 73.06 112 GLY A N 1
ATOM 887 C CA . GLY A 1 112 ? 18.200 -1.145 1.376 1.00 73.06 112 GLY A CA 1
ATOM 888 C C . GLY A 1 112 ? 18.819 -1.432 2.743 1.00 73.06 112 GLY A C 1
ATOM 889 O O . GLY A 1 112 ? 18.677 -2.530 3.281 1.00 73.06 112 GLY A O 1
ATOM 890 N N . THR A 1 113 ? 19.493 -0.447 3.329 1.00 69.56 113 THR A N 1
ATOM 891 C CA . THR A 1 113 ? 19.927 -0.489 4.729 1.00 69.56 113 THR A CA 1
ATOM 892 C C . THR A 1 113 ? 18.911 0.264 5.583 1.00 69.56 113 THR A C 1
ATOM 894 O O . THR A 1 113 ? 18.693 1.463 5.413 1.00 69.56 113 THR A O 1
ATOM 897 N N . SER A 1 114 ? 18.243 -0.439 6.501 1.00 72.94 114 SER A N 1
ATOM 898 C CA . SER A 1 114 ? 17.293 0.210 7.410 1.00 72.94 114 SER A CA 1
ATOM 899 C C . SER A 1 114 ? 18.026 1.148 8.371 1.00 72.94 114 SER A C 1
ATOM 901 O O . SER A 1 114 ? 18.981 0.752 9.045 1.00 72.94 114 SER A O 1
ATOM 903 N N . LYS A 1 115 ? 17.539 2.390 8.479 1.00 71.44 115 LYS A N 1
ATOM 904 C CA . LYS A 1 115 ? 18.026 3.381 9.453 1.00 71.44 115 LYS A CA 1
ATOM 905 C C . LYS A 1 115 ? 17.826 2.919 10.899 1.00 71.44 115 LYS A C 1
ATOM 907 O O . LYS A 1 115 ? 18.605 3.318 11.757 1.00 71.44 115 LYS A O 1
ATOM 912 N N . TYR A 1 116 ? 16.848 2.047 11.154 1.00 70.12 116 TYR A N 1
ATOM 913 C CA . TYR A 1 116 ? 16.585 1.483 12.479 1.00 70.12 116 TYR A CA 1
ATOM 914 C C . TYR A 1 116 ? 17.811 0.744 13.033 1.00 70.12 116 TYR A C 1
ATOM 916 O O . TYR A 1 116 ? 18.270 1.047 14.130 1.00 70.12 116 TYR A O 1
ATOM 924 N N . PHE A 1 117 ? 18.418 -0.143 12.233 1.00 69.88 117 PHE A N 1
ATOM 925 C CA . PHE A 1 117 ? 19.623 -0.871 12.647 1.00 69.88 117 PHE A CA 1
ATOM 926 C C . PHE A 1 117 ? 20.835 0.054 12.805 1.00 69.88 117 PHE A C 1
ATOM 928 O O . PHE A 1 117 ? 21.657 -0.153 13.696 1.00 69.88 117 PHE A O 1
ATOM 935 N N . ALA A 1 118 ? 20.942 1.101 11.980 1.00 70.38 118 ALA A N 1
ATOM 936 C CA . ALA A 1 118 ? 22.017 2.085 12.103 1.00 70.38 118 ALA A CA 1
ATOM 937 C C . ALA A 1 118 ? 21.945 2.850 13.439 1.00 70.38 118 ALA A C 1
ATOM 939 O O . ALA A 1 118 ? 22.971 3.049 14.087 1.00 70.38 118 ALA A O 1
ATOM 940 N N . ILE A 1 119 ? 20.738 3.226 13.873 1.00 67.38 119 ILE A N 1
ATOM 941 C CA . ILE A 1 119 ? 20.498 3.925 15.144 1.00 67.38 119 ILE A CA 1
ATOM 942 C C . ILE A 1 119 ? 20.694 2.980 16.340 1.00 67.38 119 ILE A C 1
ATOM 944 O O . ILE A 1 119 ? 21.342 3.350 17.316 1.00 67.38 119 ILE A O 1
ATOM 948 N N . GLU A 1 120 ? 20.204 1.741 16.261 1.00 68.38 120 GLU A N 1
ATOM 949 C CA . GLU A 1 120 ? 20.359 0.760 17.343 1.00 68.38 120 GLU A CA 1
ATOM 950 C C . GLU A 1 120 ? 21.835 0.416 17.609 1.00 68.38 120 GLU A C 1
ATOM 952 O O . GLU A 1 120 ? 22.243 0.258 18.757 1.00 68.38 120 GLU A O 1
ATOM 957 N N . THR A 1 121 ? 22.661 0.364 16.559 1.00 68.19 121 THR A N 1
ATOM 958 C CA . THR A 1 121 ? 24.106 0.109 16.695 1.00 68.19 121 THR A CA 1
ATOM 959 C C . THR A 1 121 ? 24.841 1.296 17.329 1.00 68.19 121 THR A C 1
ATOM 961 O O . THR A 1 121 ? 25.800 1.094 18.071 1.00 68.19 121 THR A O 1
ATOM 964 N N . ALA A 1 122 ? 24.389 2.527 17.067 1.00 67.25 122 ALA A N 1
ATOM 965 C CA . ALA A 1 122 ? 24.960 3.739 17.653 1.00 67.25 122 ALA A CA 1
ATOM 966 C C . ALA A 1 122 ? 24.644 3.872 19.151 1.00 67.25 122 ALA A C 1
ATOM 968 O O . ALA A 1 122 ? 25.497 4.309 19.910 1.00 67.25 122 ALA A O 1
ATOM 969 N N . ASN A 1 123 ? 23.461 3.424 19.581 1.00 64.44 123 ASN A N 1
ATOM 970 C CA . ASN A 1 123 ? 23.034 3.473 20.984 1.00 64.44 123 ASN A CA 1
ATOM 971 C C . ASN A 1 123 ? 23.628 2.354 21.863 1.00 64.44 123 ASN A C 1
ATOM 973 O O . ASN A 1 123 ? 23.381 2.330 23.066 1.00 64.44 123 ASN A O 1
ATOM 977 N N . ARG A 1 124 ? 24.371 1.402 21.280 1.00 60.22 124 ARG A N 1
ATOM 978 C CA . ARG A 1 124 ? 25.066 0.320 22.007 1.00 60.22 124 ARG A CA 1
ATOM 979 C C . ARG A 1 124 ? 26.559 0.597 22.252 1.00 60.22 124 ARG A C 1
ATOM 981 O O . ARG A 1 124 ? 27.261 -0.311 22.695 1.00 60.22 124 ARG A O 1
ATOM 988 N N . ARG A 1 125 ? 27.050 1.797 21.937 1.00 51.41 125 ARG A N 1
ATOM 989 C CA . ARG A 1 125 ? 28.404 2.271 22.267 1.00 51.41 125 ARG A CA 1
ATOM 990 C C . ARG A 1 125 ? 28.330 3.337 23.345 1.00 51.41 125 ARG A C 1
ATOM 992 O O . ARG A 1 125 ? 29.268 3.358 24.166 1.00 51.41 125 ARG A O 1
#

Radius of gyration: 23.83 Å; Cα contacts (8 Å, |Δi|>4): 38; chains: 1; bounding box: 64×66×45 Å

Organism: Anisakis simplex (NCBI:txid6269)

Solvent-accessible surface area (backbone atoms only — not comparable to full-atom values): 8726 Å² total; per-residue (Å²): 135,87,84,81,80,79,81,77,75,84,74,78,78,85,80,81,79,73,83,48,50,88,90,42,71,58,69,86,73,66,53,98,82,60,73,82,74,46,86,92,58,60,90,55,77,82,40,71,65,73,35,72,70,47,34,56,50,51,53,53,45,44,70,79,52,62,89,63,59,63,63,78,71,71,46,82,88,72,82,82,56,58,66,79,74,32,96,68,78,55,75,69,74,76,60,73,62,74,91,73,65,64,96,49,45,91,92,58,56,73,85,78,80,62,65,66,62,58,50,56,60,61,76,73,110

Sequence (125 aa):
MNATTTSSYELTPEKKPLPSTEENYNIDDLSSGDETDDEEQPRKAIPAWAKPENLRRALRQQRAHPPIDVETFFGAVAAPDLEKLFSKSRTRYRQRTSSAVWSSPLSNPTKGTSKYFAIETANRR

pLDDT: mean 78.02, std 12.19, range [35.34, 96.56]

Secondary structure (DSSP, 8-state):
----------PPPPP-PPPP-SS---GGG--TTPPPP-TTS-SSPPPGGGSHHHHHHHHHHHHHS-SS-HHHHH-S-PPP-HHHHSSS--GGGT---GGG--SS-TTS---PPPHHHHHHHHTT-